Protein AF-A0A841DDU7-F1 (afdb_monomer_lite)

Radius of gyration: 14.84 Å; chains: 1; bounding box: 32×43×36 Å

Secondary structure (DSSP, 8-state):
----HHHHHHHHHHT--SEEEEESTTTTS-TTSPTT---THHHHHHHHHHHTT-SEEEEE----S--GGG-PPPSSSS-EEEEESS--TTS--HHHHT--TT--SEEEEES-IIIIIHHHHHHTPEEEE---SS--HHHHHHHHHHHHHHHHH-GGGSTT---

Structure (mmCIF, N/CA/C/O backbone):
data_AF-A0A841DDU7-F1
#
_entry.id   AF-A0A841DDU7-F1
#
loop_
_atom_site.group_PDB
_atom_site.id
_atom_site.type_symbol
_atom_site.label_atom_id
_atom_site.label_alt_id
_atom_site.label_comp_id
_atom_site.label_asym_id
_atom_site.label_entity_id
_atom_site.label_seq_id
_atom_site.pdbx_PDB_ins_code
_atom_site.Cartn_x
_atom_site.Cartn_y
_atom_site.Cartn_z
_atom_site.occupancy
_atom_site.B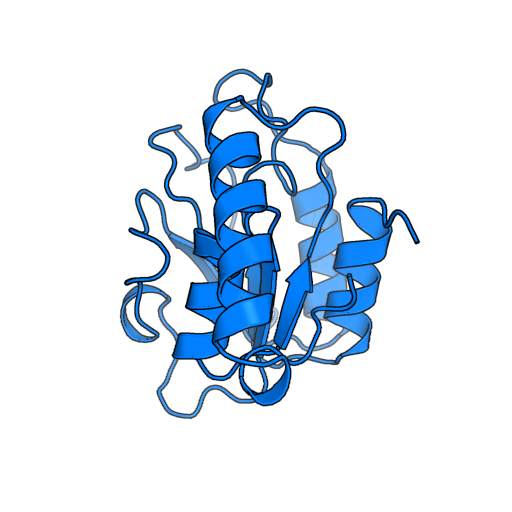_iso_or_equiv
_atom_site.auth_seq_id
_atom_site.auth_comp_id
_atom_site.auth_asym_id
_atom_site.auth_atom_id
_atom_site.pdbx_PDB_model_num
ATOM 1 N N . MET A 1 1 ? -13.250 -5.548 -14.218 1.00 35.44 1 MET A N 1
ATOM 2 C CA . MET A 1 1 ? -13.074 -4.134 -14.616 1.00 35.44 1 MET A CA 1
ATOM 3 C C . MET A 1 1 ? -11.606 -3.815 -14.395 1.00 35.44 1 MET A C 1
ATOM 5 O O . MET A 1 1 ? -11.134 -4.064 -13.294 1.00 35.44 1 MET A O 1
ATOM 9 N N . ARG A 1 2 ? -10.859 -3.447 -15.442 1.00 39.19 2 ARG A N 1
ATOM 10 C CA . ARG A 1 2 ? -9.424 -3.143 -15.323 1.00 39.19 2 ARG A CA 1
ATOM 11 C C . ARG A 1 2 ? -9.319 -1.822 -14.567 1.00 39.19 2 ARG A C 1
ATOM 13 O O . ARG A 1 2 ? -9.862 -0.842 -15.058 1.00 39.19 2 ARG A O 1
ATOM 20 N N . SER A 1 3 ? -8.734 -1.816 -13.374 1.00 53.88 3 SER A N 1
ATOM 21 C CA . SER A 1 3 ? -8.480 -0.569 -12.657 1.00 53.88 3 SER A CA 1
ATOM 22 C C . SER A 1 3 ? -7.045 -0.171 -12.958 1.00 53.88 3 SER A C 1
ATOM 24 O O . SER A 1 3 ? -6.116 -0.943 -12.714 1.00 53.88 3 SER A O 1
ATOM 26 N N . SER A 1 4 ? -6.872 1.023 -13.510 1.00 74.31 4 SER A N 1
ATOM 27 C CA . SER A 1 4 ? -5.568 1.671 -13.542 1.00 74.31 4 SER A CA 1
ATOM 28 C C . SER A 1 4 ? -5.040 1.824 -12.103 1.00 74.31 4 SER A C 1
ATOM 30 O O . SER A 1 4 ? -5.803 1.744 -11.132 1.00 74.31 4 SER A O 1
ATOM 32 N N . THR A 1 5 ? -3.735 2.043 -11.931 1.00 77.00 5 THR A N 1
ATOM 33 C CA . THR A 1 5 ? -3.137 2.357 -10.618 1.00 77.00 5 THR A CA 1
ATOM 34 C C . THR A 1 5 ? -3.895 3.479 -9.896 1.00 77.00 5 THR A C 1
ATOM 36 O O . THR A 1 5 ? -4.095 3.419 -8.684 1.00 77.00 5 THR A O 1
ATOM 39 N N . GLU A 1 6 ? -4.371 4.476 -10.640 1.00 81.69 6 GLU A N 1
ATOM 40 C CA . GLU A 1 6 ? -5.140 5.605 -10.116 1.00 81.69 6 GLU A CA 1
ATOM 41 C C . GLU A 1 6 ? -6.521 5.188 -9.591 1.00 81.69 6 GLU A C 1
ATOM 43 O O . GLU A 1 6 ? -6.928 5.609 -8.502 1.00 81.69 6 GLU A O 1
ATOM 48 N N . ASP A 1 7 ? -7.212 4.296 -10.303 1.00 85.56 7 ASP A N 1
ATOM 49 C CA . ASP A 1 7 ? -8.483 3.726 -9.849 1.00 85.56 7 ASP A CA 1
ATOM 50 C C . ASP A 1 7 ? -8.299 2.917 -8.564 1.00 85.56 7 ASP A C 1
ATOM 52 O O . ASP A 1 7 ? -9.133 2.979 -7.659 1.00 85.56 7 ASP A O 1
ATOM 56 N N . ALA A 1 8 ? -7.192 2.177 -8.452 1.00 88.38 8 ALA A N 1
ATOM 57 C CA . ALA A 1 8 ? -6.898 1.380 -7.269 1.00 88.38 8 ALA A CA 1
ATOM 58 C C . ALA A 1 8 ? -6.637 2.264 -6.047 1.00 88.38 8 ALA A C 1
ATOM 60 O O . ALA A 1 8 ? -7.211 2.023 -4.985 1.00 88.38 8 ALA A O 1
ATOM 61 N N . ILE A 1 9 ? -5.829 3.320 -6.192 1.00 89.25 9 ILE A N 1
ATOM 62 C CA . ILE A 1 9 ? -5.600 4.304 -5.124 1.00 89.25 9 ILE A CA 1
ATOM 63 C C . ILE A 1 9 ? -6.912 4.988 -4.735 1.00 89.25 9 ILE A C 1
ATOM 65 O O . ILE A 1 9 ? -7.233 5.072 -3.549 1.00 89.25 9 ILE A O 1
ATOM 69 N N . SER A 1 10 ? -7.699 5.433 -5.715 1.00 91.44 10 SER A N 1
ATOM 70 C CA . SER A 1 10 ? -8.992 6.077 -5.464 1.00 91.44 10 SER A CA 1
ATOM 71 C C . SER A 1 10 ? -9.958 5.137 -4.740 1.00 91.44 10 SER A C 1
ATOM 73 O O . SER A 1 10 ? -10.631 5.555 -3.801 1.00 91.44 10 SER A O 1
ATOM 75 N N . THR A 1 11 ? -9.959 3.853 -5.105 1.00 93.25 11 THR A N 1
ATOM 76 C CA . THR A 1 11 ? -10.723 2.804 -4.418 1.00 93.25 11 THR A CA 1
ATOM 77 C C . THR A 1 11 ? -10.244 2.623 -2.980 1.00 93.25 11 THR A C 1
ATOM 79 O O . THR A 1 11 ? -11.064 2.619 -2.067 1.00 93.25 11 THR A O 1
ATOM 82 N N . CYS A 1 12 ? -8.929 2.522 -2.752 1.00 94.25 12 CYS A N 1
ATOM 83 C CA . CYS A 1 12 ? -8.359 2.383 -1.410 1.00 94.25 12 CYS A CA 1
ATOM 84 C C . CYS A 1 12 ? -8.775 3.536 -0.498 1.00 94.25 12 CYS A C 1
ATOM 86 O O . CYS A 1 12 ? -9.210 3.314 0.627 1.00 94.25 12 CYS A O 1
ATOM 88 N N . LEU A 1 13 ? -8.653 4.762 -0.999 1.00 93.94 13 LEU A N 1
ATOM 89 C CA . LEU A 1 13 ? -8.997 5.980 -0.278 1.00 93.94 13 LEU A CA 1
ATOM 90 C C . LEU A 1 13 ? -10.513 6.100 -0.044 1.00 93.94 13 LEU A C 1
ATOM 92 O O . LEU A 1 13 ? -10.947 6.437 1.054 1.00 93.94 13 LEU A O 1
ATOM 96 N N . GLY A 1 14 ? -11.341 5.697 -1.013 1.00 94.81 14 GLY A N 1
ATOM 97 C CA . GLY A 1 14 ? -12.800 5.640 -0.866 1.00 94.81 14 GLY A CA 1
ATOM 98 C C . GLY A 1 14 ? -13.287 4.737 0.277 1.00 94.81 14 GLY A C 1
ATOM 99 O O . GLY A 1 14 ? -14.367 4.968 0.818 1.00 94.81 14 GLY A O 1
ATOM 100 N N . LEU A 1 15 ? -12.476 3.761 0.702 1.00 94.25 15 LEU A N 1
ATOM 101 C CA . LEU A 1 15 ? -12.749 2.909 1.867 1.00 94.25 15 LEU A CA 1
ATOM 102 C C . LEU A 1 15 ? -12.448 3.590 3.215 1.00 94.25 15 LEU A C 1
ATOM 104 O O . LEU A 1 15 ? -12.707 2.991 4.258 1.00 94.25 15 LEU A O 1
ATOM 108 N N . ARG A 1 16 ? -11.905 4.816 3.203 1.00 94.31 16 ARG A N 1
ATOM 109 C CA . ARG A 1 16 ? -11.533 5.620 4.381 1.00 94.31 16 ARG A CA 1
ATOM 110 C C . ARG A 1 16 ? -10.718 4.834 5.424 1.00 94.31 16 ARG A C 1
ATOM 112 O O . ARG A 1 16 ? -11.149 4.699 6.573 1.00 94.31 16 ARG A O 1
ATOM 119 N N . PRO A 1 17 ? -9.563 4.262 5.043 1.00 95.88 17 PRO A N 1
ATOM 120 C CA . PRO A 1 17 ? -8.754 3.485 5.968 1.00 95.88 17 PRO A CA 1
ATOM 121 C C . PRO A 1 17 ? -8.044 4.378 6.990 1.00 95.88 17 PRO A C 1
ATOM 123 O O . PRO A 1 17 ? -7.545 5.449 6.656 1.00 95.88 17 PRO A O 1
ATOM 126 N N . ALA A 1 18 ? -7.885 3.884 8.218 1.00 95.19 18 ALA A N 1
ATOM 127 C CA . ALA A 1 18 ? -6.928 4.464 9.159 1.00 95.19 18 ALA A CA 1
ATOM 128 C C . ALA A 1 18 ? -5.473 4.164 8.743 1.00 95.19 18 ALA A C 1
ATOM 130 O O . ALA A 1 18 ? -4.568 4.949 9.033 1.00 95.19 18 ALA A O 1
ATOM 131 N N . VAL A 1 19 ? -5.249 3.033 8.059 1.00 96.31 19 VAL A N 1
ATOM 132 C CA . VAL A 1 19 ? -3.935 2.584 7.574 1.00 96.31 19 VAL A CA 1
ATOM 133 C C . VAL A 1 19 ? -3.984 2.217 6.093 1.00 96.31 19 VAL A C 1
ATOM 135 O O . VAL A 1 19 ? -4.716 1.312 5.697 1.00 96.31 19 VAL A O 1
ATOM 138 N N . LEU A 1 20 ? -3.137 2.845 5.285 1.00 96.00 20 LEU A N 1
ATOM 139 C CA . LEU A 1 20 ? -2.949 2.511 3.878 1.00 96.00 20 LEU A CA 1
ATOM 140 C C . LEU A 1 20 ? -1.588 1.843 3.670 1.00 96.00 20 LEU A C 1
ATOM 142 O O . LEU A 1 20 ? -0.547 2.447 3.913 1.00 96.00 20 LEU A O 1
ATOM 146 N N . ILE A 1 21 ? -1.586 0.598 3.203 1.00 95.75 21 ILE A N 1
ATOM 147 C CA . ILE A 1 21 ? -0.383 -0.140 2.820 1.00 95.75 21 ILE A CA 1
ATOM 148 C C . ILE A 1 21 ? -0.333 -0.228 1.298 1.00 95.75 21 ILE A C 1
ATOM 150 O O . ILE A 1 21 ? -1.301 -0.659 0.678 1.00 95.75 21 ILE A O 1
ATOM 154 N N . LEU A 1 22 ? 0.794 0.143 0.704 1.00 94.25 22 LEU A N 1
ATOM 155 C CA . LEU A 1 22 ? 0.999 0.139 -0.742 1.00 94.25 22 LEU A CA 1
ATOM 156 C C . LEU A 1 22 ? 2.179 -0.764 -1.090 1.00 94.25 22 LEU A C 1
ATOM 158 O O . LEU A 1 22 ? 3.251 -0.625 -0.496 1.00 94.25 22 LEU A O 1
ATOM 162 N N . ASP A 1 23 ? 2.016 -1.657 -2.064 1.00 92.62 23 ASP A N 1
ATOM 163 C CA . ASP A 1 23 ? 3.180 -2.217 -2.746 1.00 92.62 23 ASP A CA 1
ATOM 164 C C . ASP A 1 23 ? 3.948 -1.099 -3.465 1.00 92.62 23 ASP A C 1
ATOM 166 O O . ASP A 1 23 ? 3.358 -0.102 -3.882 1.00 92.62 23 ASP A O 1
ATOM 170 N N . ALA A 1 24 ? 5.266 -1.231 -3.591 1.00 88.69 24 ALA A N 1
ATOM 171 C CA . ALA A 1 24 ? 6.052 -0.245 -4.330 1.00 88.69 24 ALA A CA 1
ATOM 172 C C . ALA A 1 24 ? 5.951 -0.490 -5.839 1.00 88.69 24 ALA A C 1
ATOM 174 O O . ALA A 1 24 ? 5.709 0.442 -6.600 1.00 88.69 24 ALA A O 1
ATOM 175 N N . GLU A 1 25 ? 6.089 -1.738 -6.275 1.00 86.94 25 GLU A N 1
ATOM 176 C CA . GLU A 1 25 ? 6.016 -2.131 -7.680 1.00 86.94 25 GLU A CA 1
ATOM 177 C C . GLU A 1 25 ? 4.678 -2.846 -7.960 1.00 86.94 25 GLU A C 1
ATOM 179 O O . GLU A 1 25 ? 4.271 -3.665 -7.144 1.00 86.94 25 GLU A O 1
ATOM 184 N N . PRO A 1 26 ? 3.947 -2.564 -9.060 1.00 79.69 26 PRO A N 1
ATOM 185 C CA . PRO A 1 26 ? 4.129 -1.497 -10.050 1.00 79.69 26 PRO A CA 1
ATOM 186 C C . PRO A 1 26 ? 3.523 -0.141 -9.624 1.00 79.69 26 PRO A C 1
ATOM 188 O O . PRO A 1 26 ? 3.472 0.799 -10.412 1.00 79.69 26 PRO A O 1
ATOM 191 N N . LEU A 1 27 ? 2.952 -0.048 -8.420 1.00 83.88 27 LEU A N 1
ATOM 192 C CA . LEU A 1 27 ? 2.101 1.077 -8.011 1.00 83.88 27 LEU A CA 1
ATOM 193 C C . LEU A 1 27 ? 2.836 2.429 -8.017 1.00 83.88 27 LEU A C 1
ATOM 195 O O . LEU A 1 27 ? 2.369 3.412 -8.594 1.00 83.88 27 LEU A O 1
ATOM 199 N N . LEU A 1 28 ? 3.989 2.480 -7.360 1.00 83.06 28 LEU A N 1
ATOM 200 C CA . LEU A 1 28 ? 4.805 3.680 -7.167 1.00 83.06 28 LEU A CA 1
ATOM 201 C C . LEU A 1 28 ? 6.043 3.688 -8.073 1.00 83.06 28 LEU A C 1
ATOM 203 O O . LEU A 1 28 ? 6.661 4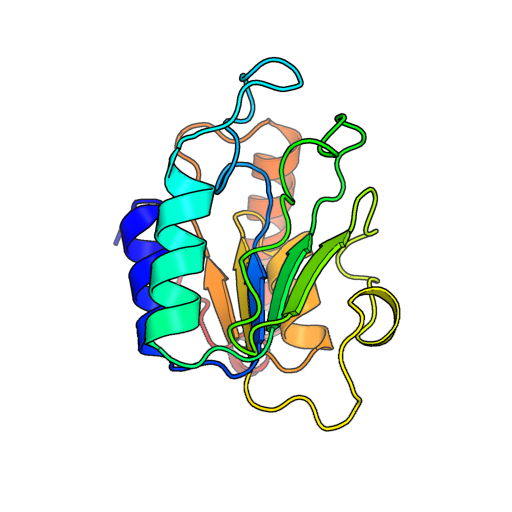.732 -8.277 1.00 83.06 28 LEU A O 1
ATOM 207 N N . ILE A 1 29 ? 6.411 2.529 -8.615 1.00 82.62 29 ILE A N 1
ATOM 208 C CA . ILE A 1 29 ? 7.577 2.351 -9.475 1.00 82.62 29 ILE A CA 1
ATOM 209 C C . ILE A 1 29 ? 7.248 1.298 -10.521 1.00 82.62 29 ILE A C 1
ATOM 211 O O . ILE A 1 29 ? 6.834 0.195 -10.168 1.00 82.62 29 ILE A O 1
ATOM 215 N N . ASP A 1 30 ? 7.505 1.596 -11.790 1.00 79.19 30 ASP A N 1
ATOM 216 C CA . ASP A 1 30 ? 7.389 0.587 -12.836 1.00 79.19 30 ASP A CA 1
ATOM 217 C C . ASP A 1 30 ? 8.456 -0.506 -12.665 1.00 79.19 30 ASP A C 1
ATOM 219 O O . ASP A 1 30 ? 9.605 -0.253 -12.280 1.00 79.19 30 ASP A O 1
ATOM 223 N N . TRP A 1 31 ? 8.090 -1.744 -13.003 1.00 77.62 31 TRP A N 1
ATOM 224 C CA . TRP A 1 31 ? 8.979 -2.905 -12.896 1.00 77.62 31 TRP A CA 1
ATOM 225 C C . TRP A 1 31 ? 10.283 -2.746 -13.692 1.00 77.62 31 TRP A C 1
ATOM 227 O O . TRP A 1 31 ? 11.320 -3.252 -13.267 1.00 77.62 31 TRP A O 1
ATOM 237 N N . SER A 1 32 ? 10.233 -2.048 -14.829 1.00 78.06 32 SER A N 1
ATOM 238 C CA . SER A 1 32 ? 11.369 -1.808 -15.727 1.00 78.06 32 SER A CA 1
ATOM 239 C C . SER A 1 32 ? 12.135 -0.519 -15.432 1.00 78.06 32 SER A C 1
ATOM 241 O O . SER A 1 32 ? 13.167 -0.275 -16.058 1.00 78.06 32 SER A O 1
ATOM 243 N N . ALA A 1 33 ? 11.639 0.327 -14.526 1.00 77.56 33 ALA A N 1
ATOM 244 C CA . ALA A 1 33 ? 12.310 1.576 -14.201 1.00 77.56 33 ALA A CA 1
ATOM 245 C C . ALA A 1 33 ? 13.680 1.281 -13.560 1.00 77.56 33 ALA A C 1
ATOM 247 O O . ALA A 1 33 ? 13.779 0.331 -12.780 1.00 77.56 33 ALA A O 1
ATOM 248 N N . PRO A 1 34 ? 14.734 2.069 -13.832 1.00 74.44 34 PRO A N 1
ATOM 249 C CA . PRO A 1 34 ? 16.012 1.932 -13.136 1.00 74.44 34 PRO A CA 1
ATOM 250 C C . PRO A 1 34 ? 15.889 2.327 -11.657 1.00 74.44 34 PRO A C 1
ATOM 252 O O . PRO A 1 34 ? 14.922 2.965 -11.239 1.00 74.44 34 PRO A O 1
ATOM 255 N N . ASP A 1 35 ? 16.854 1.933 -10.828 1.00 70.25 35 ASP A N 1
ATOM 256 C CA . ASP A 1 35 ? 16.892 2.353 -9.422 1.00 70.25 35 ASP A CA 1
ATOM 257 C C . ASP A 1 35 ? 16.893 3.883 -9.306 1.00 70.25 35 ASP A C 1
ATOM 259 O O . ASP A 1 35 ? 17.587 4.578 -10.046 1.00 70.25 35 ASP A O 1
ATOM 263 N N . GLY A 1 36 ? 16.060 4.411 -8.408 1.00 63.34 36 GLY A N 1
ATOM 264 C CA . GLY A 1 36 ? 15.869 5.852 -8.247 1.00 63.34 36 GLY A CA 1
ATOM 265 C C . GLY A 1 36 ? 14.976 6.531 -9.297 1.00 63.34 36 GLY A C 1
ATOM 266 O O . GLY A 1 36 ? 14.729 7.728 -9.164 1.00 63.34 36 GLY A O 1
ATOM 267 N N . ALA A 1 37 ? 14.458 5.818 -10.306 1.00 66.44 37 ALA A N 1
ATOM 268 C CA . ALA A 1 37 ? 13.432 6.360 -11.197 1.00 66.44 37 ALA A CA 1
ATOM 269 C C . ALA A 1 37 ? 12.048 6.215 -10.554 1.00 66.44 37 ALA A C 1
ATOM 271 O O . ALA A 1 37 ? 11.448 5.141 -10.539 1.00 66.44 37 ALA A O 1
ATOM 272 N N . TRP A 1 38 ? 11.569 7.324 -10.001 1.00 69.50 38 TRP A N 1
ATOM 273 C CA . TRP A 1 38 ? 10.293 7.425 -9.302 1.00 69.50 38 TRP A CA 1
ATOM 274 C C . TRP A 1 38 ? 9.225 8.022 -10.200 1.00 69.50 38 TRP A C 1
ATOM 276 O O . TRP A 1 38 ? 9.502 8.952 -10.959 1.00 69.50 38 TRP A O 1
ATOM 286 N N . ASN A 1 39 ? 7.985 7.556 -10.056 1.00 66.19 39 ASN A N 1
ATOM 287 C CA . ASN A 1 39 ? 6.862 8.302 -10.601 1.00 66.19 39 ASN A CA 1
ATOM 288 C C . ASN A 1 39 ? 6.482 9.450 -9.641 1.00 66.19 39 ASN A C 1
ATOM 290 O O . ASN A 1 39 ? 6.607 9.352 -8.419 1.00 66.19 39 ASN A O 1
ATOM 294 N N . SER A 1 40 ? 6.004 10.567 -10.187 1.00 67.81 40 SER A N 1
ATOM 295 C CA . SER A 1 40 ? 5.511 11.715 -9.409 1.00 67.81 40 SER A CA 1
ATOM 296 C C . SER A 1 40 ? 4.278 11.384 -8.552 1.00 67.81 40 SER A C 1
ATOM 298 O O . SER A 1 40 ? 3.895 12.180 -7.693 1.00 67.81 40 SER A O 1
ATOM 300 N N . ARG A 1 41 ? 3.680 10.198 -8.739 1.00 76.19 41 ARG A N 1
ATOM 301 C CA . ARG A 1 41 ? 2.411 9.794 -8.120 1.00 76.19 41 ARG A CA 1
ATOM 302 C C . ARG A 1 41 ? 2.511 9.626 -6.614 1.00 76.19 41 ARG A C 1
ATOM 304 O O . ARG A 1 41 ? 1.517 9.831 -5.932 1.00 76.19 41 ARG A O 1
ATOM 311 N N . TRP A 1 42 ? 3.683 9.293 -6.072 1.00 81.88 42 TRP A N 1
ATOM 312 C CA . TRP A 1 42 ? 3.853 9.161 -4.623 1.00 81.88 42 TRP A CA 1
ATOM 313 C C . TRP A 1 42 ? 3.380 10.404 -3.853 1.00 81.88 42 TRP A C 1
ATOM 315 O O . TRP A 1 42 ? 2.616 10.279 -2.897 1.00 81.88 42 TRP A O 1
ATOM 325 N N . HIS A 1 43 ? 3.779 11.598 -4.301 1.00 82.44 43 HIS A N 1
ATOM 326 C CA . HIS A 1 43 ? 3.395 12.850 -3.645 1.00 82.44 43 HIS A CA 1
ATOM 327 C C . HIS A 1 43 ? 1.886 13.100 -3.734 1.00 82.44 43 HIS A C 1
ATOM 329 O O . HIS A 1 43 ? 1.283 13.554 -2.765 1.00 82.44 43 HIS A O 1
ATOM 335 N N . GLU A 1 44 ? 1.266 12.757 -4.863 1.00 85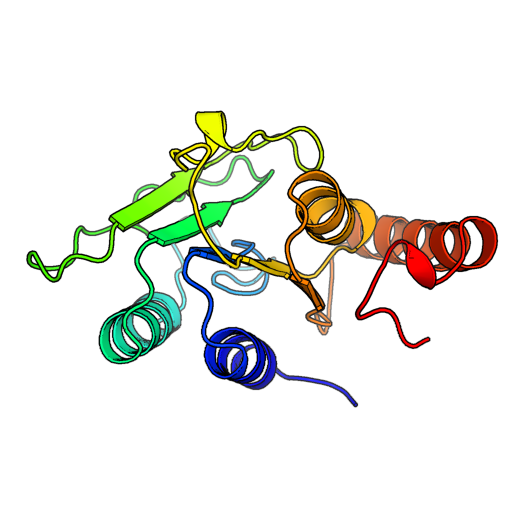.12 44 GLU A N 1
ATOM 336 C CA . GLU A 1 44 ? -0.178 12.889 -5.057 1.00 85.12 44 GLU A CA 1
ATOM 337 C C . GLU A 1 44 ? -0.961 11.923 -4.157 1.00 85.12 44 GLU A C 1
ATOM 339 O O . GLU A 1 44 ? -1.862 12.340 -3.429 1.00 85.12 44 GLU A O 1
ATOM 344 N N . VAL A 1 45 ? -0.584 10.640 -4.154 1.00 87.25 45 VAL A N 1
ATOM 345 C CA . VAL A 1 45 ? -1.185 9.608 -3.296 1.00 87.25 45 VAL A CA 1
ATOM 346 C C . VAL A 1 45 ? -1.099 10.030 -1.837 1.00 87.25 45 VAL A C 1
ATOM 348 O O . VAL A 1 45 ? -2.084 9.949 -1.102 1.00 87.25 45 VAL A O 1
ATOM 351 N N . LEU A 1 46 ? 0.078 10.498 -1.425 1.00 88.00 46 LEU A N 1
ATOM 352 C CA . LEU A 1 46 ? 0.322 10.897 -0.056 1.00 88.00 46 LEU A CA 1
ATOM 353 C C . LEU A 1 46 ? -0.476 12.152 0.322 1.00 88.00 46 LEU A C 1
ATOM 355 O O . LEU A 1 46 ? -1.102 12.152 1.378 1.00 88.00 46 LEU A O 1
ATOM 359 N N . SER A 1 47 ? -0.532 13.173 -0.542 1.00 88.62 47 SER A N 1
ATOM 360 C CA . SER A 1 47 ? -1.376 14.358 -0.319 1.00 88.62 47 SER A CA 1
ATOM 361 C C . SER A 1 47 ? -2.837 13.961 -0.123 1.00 88.62 47 SER A C 1
ATOM 363 O O . SER A 1 47 ? -3.454 14.339 0.866 1.00 88.62 47 SER A O 1
ATOM 365 N N . ARG A 1 48 ? -3.374 13.115 -1.010 1.00 91.19 48 ARG A N 1
ATOM 366 C CA . ARG A 1 48 ? -4.765 12.652 -0.932 1.00 91.19 48 ARG A CA 1
ATOM 367 C C . ARG A 1 48 ? -5.035 11.824 0.325 1.00 91.19 48 ARG A C 1
ATOM 369 O O . ARG A 1 48 ? -6.109 11.938 0.906 1.00 91.19 48 ARG A O 1
ATOM 376 N N . ALA A 1 49 ? -4.083 10.992 0.748 1.00 91.50 49 ALA A N 1
ATOM 377 C CA . ALA A 1 49 ? -4.197 10.223 1.984 1.00 91.50 49 ALA A CA 1
ATOM 378 C C . ALA A 1 49 ? -4.245 11.141 3.217 1.00 91.50 49 ALA A C 1
ATOM 380 O O . ALA A 1 49 ? -5.087 10.943 4.092 1.00 91.50 49 ALA A O 1
ATOM 381 N N . VAL A 1 50 ? -3.395 12.172 3.256 1.00 91.06 50 VAL A N 1
ATOM 382 C CA . VAL A 1 50 ? -3.402 13.191 4.316 1.00 91.06 50 VAL A CA 1
ATOM 383 C C . VAL A 1 50 ? -4.728 13.946 4.341 1.00 91.06 50 VAL A C 1
ATOM 385 O O . VAL A 1 50 ? -5.345 14.052 5.398 1.00 91.06 50 VAL A O 1
ATOM 388 N N . ASP A 1 51 ? -5.206 14.414 3.187 1.00 90.75 51 ASP A N 1
ATOM 389 C CA . ASP A 1 51 ? -6.454 15.182 3.084 1.00 90.75 51 ASP A CA 1
ATOM 390 C C . ASP A 1 51 ? -7.682 14.366 3.528 1.00 90.75 51 ASP A C 1
ATOM 392 O O . ASP A 1 51 ? -8.674 14.920 4.000 1.00 90.75 51 ASP A O 1
ATOM 396 N N . GLN A 1 52 ? -7.611 13.036 3.427 1.00 91.44 52 GLN A N 1
ATOM 397 C CA . GLN A 1 52 ? -8.650 12.119 3.903 1.00 91.44 52 GLN A CA 1
ATOM 398 C C . GLN A 1 52 ? -8.449 11.638 5.346 1.00 91.44 52 GLN A C 1
ATOM 400 O O . GLN A 1 52 ? -9.242 10.831 5.835 1.00 91.44 52 GLN A O 1
ATOM 405 N N . GLY A 1 53 ? -7.420 12.124 6.042 1.00 90.44 53 GLY A N 1
ATOM 406 C CA . GLY A 1 53 ? -7.165 11.790 7.442 1.00 90.44 53 GLY A CA 1
ATOM 407 C C . GLY A 1 53 ? -6.626 10.374 7.658 1.00 90.44 53 GLY A C 1
ATOM 408 O O . GLY A 1 53 ? -6.835 9.795 8.725 1.00 90.44 53 GLY A O 1
ATOM 409 N N . VAL A 1 54 ? -5.938 9.795 6.669 1.00 93.19 54 VAL A N 1
ATOM 410 C CA . VAL A 1 54 ? -5.237 8.516 6.840 1.00 93.19 54 VAL A CA 1
ATOM 411 C C . VAL A 1 54 ? -4.110 8.705 7.861 1.00 93.19 54 VAL A C 1
ATOM 413 O O . VAL A 1 54 ? -3.200 9.507 7.658 1.00 93.19 54 VAL A O 1
ATOM 416 N N . GLY A 1 55 ? -4.140 7.952 8.962 1.00 91.69 55 GLY A N 1
ATOM 417 C CA . GLY A 1 55 ? -3.168 8.093 10.054 1.00 91.69 55 GLY A CA 1
ATOM 418 C C . GLY A 1 55 ? -1.799 7.471 9.755 1.00 91.69 55 GLY A C 1
ATOM 419 O O . GLY A 1 55 ? -0.776 7.907 10.292 1.00 91.69 55 GLY A O 1
ATOM 420 N N . ALA A 1 56 ? -1.751 6.458 8.888 1.00 93.00 56 ALA A N 1
ATOM 421 C CA . ALA A 1 56 ? -0.503 5.820 8.482 1.00 93.00 56 ALA A CA 1
ATOM 422 C C . ALA A 1 56 ? -0.516 5.399 7.011 1.00 93.00 56 ALA A C 1
ATOM 424 O O . ALA A 1 56 ? -1.418 4.685 6.575 1.00 93.00 56 ALA A O 1
ATOM 425 N N . VAL A 1 57 ? 0.531 5.773 6.277 1.00 93.31 57 VAL A N 1
ATOM 426 C CA . VAL A 1 57 ? 0.829 5.280 4.929 1.00 93.31 57 VAL A CA 1
ATOM 427 C C . VAL A 1 57 ? 2.127 4.477 4.978 1.00 93.31 57 VAL A C 1
ATOM 429 O O . VAL A 1 57 ? 3.179 4.992 5.361 1.00 93.31 57 VAL A O 1
ATOM 432 N N . VAL A 1 58 ? 2.072 3.202 4.595 1.00 93.69 58 VAL A N 1
ATOM 433 C CA . VAL A 1 58 ? 3.230 2.302 4.612 1.00 93.69 58 VAL A CA 1
ATOM 434 C C . VAL A 1 58 ? 3.479 1.733 3.223 1.00 93.69 58 VAL A C 1
ATOM 436 O O . VAL A 1 58 ? 2.664 0.987 2.693 1.00 93.69 58 VAL A O 1
ATOM 439 N N . VAL A 1 59 ? 4.640 2.025 2.651 1.00 92.94 59 VAL A N 1
ATOM 440 C CA . VAL A 1 59 ? 5.109 1.401 1.414 1.00 92.94 59 VAL A CA 1
ATOM 441 C C . VAL A 1 59 ? 5.870 0.127 1.758 1.00 92.94 59 VAL A C 1
ATOM 443 O O . VAL A 1 59 ? 6.793 0.148 2.574 1.00 92.94 59 VAL A O 1
ATOM 446 N N . VAL A 1 60 ? 5.489 -0.999 1.160 1.00 93.00 60 VAL A N 1
ATOM 447 C CA . VAL A 1 60 ? 5.993 -2.329 1.520 1.00 93.00 60 VAL A CA 1
ATOM 448 C C . VAL A 1 60 ? 6.409 -3.091 0.274 1.00 93.00 60 VAL A C 1
ATOM 450 O O . VAL A 1 60 ? 5.568 -3.534 -0.498 1.00 93.00 60 VAL A O 1
ATOM 453 N N . THR A 1 61 ? 7.706 -3.356 0.138 1.00 91.62 61 THR A N 1
ATOM 454 C CA . THR A 1 61 ? 8.247 -4.110 -0.999 1.00 91.62 61 THR A CA 1
ATOM 455 C C . THR A 1 61 ? 9.086 -5.306 -0.551 1.00 91.62 61 THR A C 1
ATOM 457 O O . THR A 1 61 ? 9.814 -5.263 0.447 1.00 91.62 61 THR A O 1
ATOM 460 N N . ASN A 1 62 ? 9.016 -6.399 -1.316 1.00 90.56 62 ASN A N 1
ATOM 461 C CA . ASN A 1 62 ? 9.955 -7.521 -1.199 1.00 90.56 62 ASN A CA 1
ATOM 462 C C . ASN A 1 62 ? 11.268 -7.276 -1.964 1.00 90.56 62 ASN A C 1
ATOM 464 O O . ASN A 1 62 ? 12.226 -8.035 -1.797 1.00 90.56 62 ASN A O 1
ATOM 468 N N . SER A 1 63 ? 11.323 -6.210 -2.761 1.00 84.81 63 SER A N 1
ATOM 469 C CA . SER A 1 63 ? 12.452 -5.823 -3.593 1.00 84.81 63 SER A CA 1
ATOM 470 C C . SER A 1 63 ? 13.698 -5.458 -2.780 1.00 84.81 63 SER A C 1
ATOM 472 O O . SER A 1 63 ? 13.640 -5.032 -1.618 1.00 84.81 63 SER A O 1
ATOM 474 N N . ARG A 1 64 ? 14.865 -5.639 -3.412 1.00 83.62 64 ARG A N 1
ATOM 475 C CA . ARG A 1 64 ? 16.165 -5.181 -2.892 1.00 83.62 64 ARG A CA 1
ATOM 476 C C . ARG A 1 64 ? 16.556 -3.802 -3.421 1.00 83.62 64 ARG A C 1
ATOM 478 O O . ARG A 1 64 ? 17.532 -3.263 -2.900 1.00 83.62 64 ARG A O 1
ATOM 485 N N . ARG A 1 65 ? 15.803 -3.249 -4.379 1.00 80.81 65 ARG A N 1
ATOM 486 C CA . ARG A 1 65 ? 16.057 -1.947 -5.011 1.00 80.81 65 ARG A CA 1
ATOM 487 C C . ARG A 1 65 ? 16.235 -0.847 -3.977 1.00 80.81 65 ARG A C 1
ATOM 489 O O . ARG A 1 65 ? 15.648 -0.923 -2.886 1.00 80.81 65 ARG A O 1
ATOM 496 N N . ASP A 1 66 ? 17.099 0.118 -4.273 1.00 79.62 66 ASP A N 1
ATOM 497 C CA . ASP A 1 66 ? 17.281 1.264 -3.390 1.00 79.62 66 ASP A CA 1
ATOM 498 C C . ASP A 1 66 ? 16.115 2.236 -3.526 1.00 79.62 66 ASP A C 1
ATOM 500 O O . ASP A 1 66 ? 15.948 2.915 -4.535 1.00 79.62 66 ASP A O 1
ATOM 504 N N . LEU A 1 67 ? 15.291 2.242 -2.481 1.00 76.62 67 LEU A N 1
ATOM 505 C CA . LEU A 1 67 ? 14.063 3.012 -2.406 1.00 76.62 67 LEU A CA 1
ATOM 506 C C . LEU A 1 67 ? 14.163 4.182 -1.409 1.00 76.62 67 LEU A C 1
ATOM 508 O O . LEU A 1 67 ? 13.157 4.790 -1.058 1.00 76.62 67 LEU A O 1
ATOM 512 N N . SER A 1 68 ? 15.364 4.472 -0.900 1.00 70.75 68 SER A N 1
ATOM 513 C CA . SER A 1 68 ? 15.586 5.442 0.182 1.00 70.75 68 SER A CA 1
ATOM 514 C C . SER A 1 68 ? 15.133 6.869 -0.157 1.00 70.75 68 SER A C 1
ATOM 516 O O . SER A 1 68 ? 14.658 7.571 0.731 1.00 70.75 68 SER A O 1
ATOM 518 N N . GLY A 1 69 ? 15.180 7.263 -1.433 1.00 69.44 69 GLY A N 1
ATOM 519 C CA . GLY A 1 69 ? 14.682 8.560 -1.907 1.00 69.44 69 GLY A CA 1
ATOM 520 C C . GLY A 1 69 ? 13.154 8.723 -1.915 1.00 69.44 69 GLY A C 1
ATOM 521 O O . GLY A 1 69 ? 12.683 9.835 -2.138 1.00 69.44 69 GLY A O 1
ATOM 522 N N . LEU A 1 70 ? 12.377 7.654 -1.675 1.00 69.50 70 LEU A N 1
ATOM 523 C CA . LEU A 1 70 ? 10.907 7.693 -1.721 1.00 69.50 70 LEU A CA 1
ATOM 524 C C . LEU A 1 70 ? 10.306 8.513 -0.583 1.00 69.50 70 LEU A C 1
ATOM 526 O O . LEU A 1 70 ? 9.358 9.265 -0.781 1.00 69.50 70 LEU A O 1
ATOM 530 N N . ILE A 1 71 ? 10.820 8.328 0.632 1.00 66.19 71 ILE A N 1
ATOM 531 C CA . ILE A 1 71 ? 10.218 8.928 1.819 1.00 66.19 71 ILE A CA 1
ATOM 532 C C . ILE A 1 71 ? 11.002 10.164 2.179 1.00 66.19 71 ILE A C 1
ATOM 534 O O . ILE A 1 71 ? 11.931 10.129 2.984 1.00 66.19 71 ILE A O 1
ATOM 538 N N . GLN A 1 72 ? 10.571 11.270 1.594 1.00 65.00 72 GLN A N 1
ATOM 539 C CA . GLN A 1 72 ? 10.776 12.551 2.234 1.00 65.00 72 GLN A CA 1
ATOM 540 C C . GLN A 1 72 ? 9.664 12.731 3.273 1.00 65.00 72 GLN A C 1
ATOM 542 O O . GLN A 1 72 ? 8.494 12.487 2.956 1.00 65.00 72 GLN A O 1
ATOM 547 N N . PRO A 1 73 ? 10.001 13.080 4.525 1.00 58.31 73 PRO A N 1
ATOM 548 C CA . PRO A 1 73 ? 8.989 13.394 5.516 1.00 58.31 73 PRO A CA 1
ATOM 549 C C . PRO A 1 73 ? 8.145 14.558 4.999 1.00 58.31 73 PRO A C 1
ATOM 551 O O . PRO A 1 73 ? 8.677 15.589 4.585 1.00 58.31 73 PRO A O 1
ATOM 554 N N . LEU A 1 74 ? 6.824 14.385 5.009 1.00 61.56 74 LEU A N 1
ATOM 555 C CA . LEU A 1 74 ? 5.937 15.523 4.839 1.00 61.56 74 LEU A CA 1
ATOM 556 C C . LEU A 1 74 ? 6.105 16.473 6.029 1.00 61.56 74 LEU A C 1
ATOM 558 O O . LEU A 1 74 ? 6.376 16.012 7.142 1.00 61.56 74 LEU A O 1
ATOM 562 N N . PRO A 1 75 ? 5.880 17.781 5.828 1.00 55.41 75 PRO A N 1
ATOM 563 C CA . PRO A 1 75 ? 5.680 18.696 6.937 1.00 55.41 75 PRO A CA 1
ATOM 564 C C . PRO A 1 75 ? 4.559 18.155 7.829 1.00 55.41 75 PRO A C 1
ATOM 566 O O . PRO A 1 75 ? 3.539 17.687 7.325 1.00 55.41 75 PRO A O 1
ATOM 569 N N . ASP A 1 76 ? 4.789 18.198 9.135 1.00 58.47 76 ASP A N 1
ATOM 570 C CA . ASP A 1 76 ? 4.012 17.566 10.202 1.00 58.47 76 ASP A CA 1
ATOM 571 C C . ASP A 1 76 ? 2.485 17.770 10.044 1.00 58.47 76 ASP A C 1
ATOM 573 O O . ASP A 1 76 ? 1.933 18.817 10.382 1.00 58.47 76 ASP A O 1
ATOM 577 N N . ARG A 1 77 ? 1.791 16.778 9.466 1.00 70.25 77 ARG A N 1
ATOM 578 C CA . ARG A 1 77 ? 0.328 16.786 9.239 1.00 70.25 77 ARG A CA 1
ATOM 579 C C . ARG A 1 77 ? -0.390 15.608 9.908 1.00 70.25 77 ARG A C 1
ATOM 581 O O . ARG A 1 77 ? -1.513 15.279 9.548 1.00 70.25 77 ARG A O 1
ATOM 588 N N . GLY A 1 78 ? 0.255 14.947 10.869 1.00 80.81 78 GLY A N 1
ATOM 589 C CA . GLY A 1 78 ? -0.346 13.852 11.644 1.00 80.81 78 GLY A CA 1
ATOM 590 C C . GLY A 1 78 ? -0.425 12.493 10.934 1.00 80.81 78 GLY A C 1
ATOM 591 O O . GLY A 1 78 ? -0.707 11.492 11.590 1.00 80.81 78 GLY A O 1
ATOM 592 N N . THR A 1 79 ? -0.125 12.412 9.633 1.00 88.44 79 THR A N 1
ATOM 593 C CA . THR A 1 79 ? 0.031 11.138 8.913 1.00 88.44 79 THR A CA 1
ATOM 594 C C . THR A 1 79 ? 1.458 10.617 9.048 1.00 88.44 79 THR A C 1
ATOM 596 O O . THR A 1 79 ? 2.415 11.249 8.601 1.00 88.44 79 THR A O 1
ATOM 599 N N . SER A 1 80 ? 1.608 9.423 9.618 1.00 89.56 80 SER A N 1
ATOM 600 C CA . SER A 1 80 ? 2.895 8.724 9.649 1.00 89.56 80 SER A CA 1
ATOM 601 C C . SER A 1 80 ? 3.192 8.061 8.303 1.00 89.56 80 SER A C 1
ATOM 603 O O . SER A 1 80 ? 2.310 7.472 7.679 1.00 89.56 80 SER A O 1
ATOM 605 N N . VAL A 1 81 ? 4.442 8.142 7.845 1.00 89.31 81 VAL A N 1
ATOM 606 C CA . VAL A 1 81 ? 4.854 7.628 6.531 1.00 89.31 81 VAL A CA 1
ATOM 607 C C . VAL A 1 81 ? 6.062 6.715 6.694 1.00 89.31 81 VAL A C 1
ATOM 609 O O . VAL A 1 81 ? 7.057 7.105 7.306 1.00 89.31 81 VAL A O 1
ATOM 612 N N . ARG A 1 82 ? 5.990 5.483 6.174 1.00 90.50 82 ARG A N 1
ATOM 613 C CA . ARG A 1 82 ? 7.057 4.485 6.359 1.00 90.50 82 ARG A CA 1
ATOM 614 C C . ARG A 1 82 ? 7.314 3.633 5.123 1.00 90.50 82 ARG A C 1
ATOM 616 O O . ARG A 1 82 ? 6.393 3.269 4.409 1.00 90.50 82 ARG A O 1
ATOM 623 N N . LEU A 1 83 ? 8.578 3.261 4.918 1.00 90.25 83 LEU A N 1
ATOM 624 C CA . LEU A 1 83 ? 9.032 2.354 3.866 1.00 90.25 83 LEU A CA 1
ATOM 625 C C . LEU A 1 83 ? 9.612 1.112 4.527 1.00 90.25 83 LEU A C 1
ATOM 627 O O . LEU A 1 83 ? 10.515 1.197 5.361 1.00 90.25 83 LEU A O 1
ATOM 631 N N . VAL A 1 84 ? 9.115 -0.049 4.121 1.00 91.44 84 VAL A N 1
ATOM 632 C CA . VAL A 1 84 ? 9.599 -1.354 4.555 1.00 91.44 84 VAL A CA 1
ATOM 633 C C . VAL A 1 84 ? 10.114 -2.106 3.333 1.00 91.44 84 VAL A C 1
ATOM 635 O O . VAL A 1 84 ? 9.348 -2.643 2.533 1.00 91.44 84 VAL A O 1
ATOM 638 N N . ARG A 1 85 ? 11.441 -2.139 3.190 1.00 90.12 85 ARG A N 1
ATOM 639 C CA . ARG A 1 85 ? 12.147 -2.909 2.153 1.00 90.12 85 ARG A CA 1
ATOM 640 C C . ARG A 1 85 ? 12.376 -4.343 2.613 1.00 90.12 85 ARG A C 1
ATOM 642 O O . ARG A 1 85 ? 12.478 -4.599 3.813 1.00 90.12 85 ARG A O 1
ATOM 649 N N . ARG A 1 86 ? 12.525 -5.271 1.658 1.00 89.69 86 ARG A N 1
ATOM 650 C CA . ARG A 1 86 ? 12.717 -6.711 1.925 1.00 89.69 86 ARG A CA 1
ATOM 651 C C . ARG A 1 86 ? 11.709 -7.229 2.956 1.00 89.69 86 ARG A C 1
ATOM 653 O O . ARG A 1 86 ? 12.074 -7.959 3.875 1.00 89.69 86 ARG A O 1
ATOM 660 N N . ALA A 1 87 ? 10.453 -6.817 2.814 1.00 89.06 87 ALA A N 1
ATOM 661 C CA . ALA A 1 87 ? 9.442 -6.965 3.851 1.00 89.06 87 ALA A CA 1
ATOM 662 C C . ALA A 1 87 ? 9.125 -8.427 4.202 1.00 89.06 87 ALA A C 1
ATOM 664 O O . ALA A 1 87 ? 8.661 -8.699 5.309 1.00 89.06 87 ALA A O 1
ATOM 665 N N . ARG A 1 88 ? 9.413 -9.367 3.292 1.00 91.56 88 ARG A N 1
ATOM 666 C CA . ARG A 1 88 ? 9.061 -10.791 3.391 1.00 91.56 88 ARG A CA 1
ATOM 667 C C . ARG A 1 88 ? 7.544 -10.989 3.425 1.00 91.56 88 ARG A C 1
ATOM 669 O O . ARG A 1 88 ? 7.046 -11.766 4.231 1.00 91.56 88 ARG A O 1
ATOM 676 N N . LYS A 1 89 ? 6.797 -10.284 2.569 1.00 92.31 89 LYS A N 1
ATOM 677 C CA . LYS A 1 89 ? 5.348 -10.489 2.390 1.00 92.31 89 LYS A CA 1
ATOM 678 C C . LYS A 1 89 ? 5.060 -11.932 1.946 1.00 92.31 89 LYS A C 1
ATOM 680 O O . LYS A 1 89 ? 5.816 -12.418 1.098 1.00 92.31 89 LYS A O 1
ATOM 685 N N . PRO A 1 90 ? 3.979 -12.579 2.432 1.00 92.50 90 PRO A N 1
ATOM 686 C CA . PRO A 1 90 ? 3.008 -12.152 3.461 1.00 92.50 90 PRO A CA 1
ATOM 687 C C . PRO A 1 90 ? 3.398 -12.241 4.952 1.00 92.50 90 PRO A C 1
ATOM 689 O O . PRO A 1 90 ? 2.550 -11.996 5.807 1.00 92.50 90 PRO A O 1
ATOM 692 N N . TRP A 1 91 ? 4.621 -12.612 5.326 1.00 93.25 91 TRP A N 1
ATOM 693 C CA . TRP A 1 91 ? 4.995 -12.880 6.729 1.00 93.25 91 TRP A CA 1
ATOM 694 C C . TRP A 1 91 ? 5.307 -11.618 7.5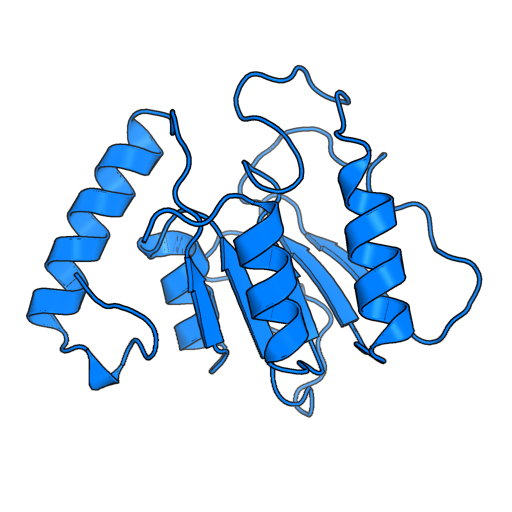45 1.00 93.25 91 TRP A C 1
ATOM 696 O O . TRP A 1 91 ? 5.510 -11.704 8.758 1.00 93.25 91 TRP A O 1
ATOM 706 N N . THR A 1 92 ? 5.329 -10.449 6.905 1.00 92.31 92 THR A N 1
ATOM 707 C CA . THR A 1 92 ? 5.479 -9.148 7.565 1.00 92.31 92 THR A CA 1
ATOM 708 C C . THR A 1 92 ? 4.395 -8.936 8.627 1.00 92.31 92 THR A C 1
ATOM 710 O O . THR A 1 92 ? 3.239 -9.313 8.443 1.00 92.31 92 THR A O 1
ATOM 713 N N . THR A 1 93 ? 4.759 -8.320 9.753 1.00 92.56 93 THR A N 1
ATOM 714 C CA . THR A 1 93 ? 3.855 -8.118 10.899 1.00 92.56 93 THR A CA 1
ATOM 715 C C . THR A 1 93 ? 3.497 -6.647 11.092 1.00 92.56 93 THR A C 1
ATOM 717 O O . THR A 1 93 ? 4.254 -5.771 10.675 1.00 92.56 93 THR A O 1
ATOM 720 N N . ARG A 1 94 ? 2.408 -6.361 11.823 1.00 92.75 94 ARG A N 1
ATOM 721 C CA . ARG A 1 94 ? 2.053 -4.994 12.262 1.00 92.75 94 ARG A CA 1
ATOM 722 C C . ARG A 1 94 ? 3.238 -4.256 12.889 1.00 92.75 94 ARG A C 1
ATOM 724 O O . ARG A 1 94 ? 3.518 -3.121 12.521 1.00 92.75 94 ARG A O 1
ATOM 731 N N . ARG A 1 95 ? 3.992 -4.931 13.765 1.00 92.19 95 ARG A N 1
ATOM 732 C CA . ARG A 1 95 ? 5.182 -4.366 14.418 1.00 92.19 95 ARG A CA 1
ATOM 733 C C . ARG A 1 95 ? 6.261 -3.980 13.408 1.00 92.19 95 ARG A C 1
ATOM 735 O O . ARG A 1 95 ? 6.820 -2.891 13.501 1.00 92.19 95 ARG A O 1
ATOM 742 N N . THR A 1 96 ? 6.535 -4.844 12.430 1.00 92.56 96 THR A N 1
ATOM 743 C CA . THR A 1 96 ? 7.487 -4.549 11.346 1.00 92.56 96 THR A CA 1
ATOM 744 C C . THR A 1 96 ? 7.041 -3.333 10.532 1.00 92.56 96 THR A C 1
ATOM 746 O O . THR A 1 96 ? 7.870 -2.513 10.152 1.00 92.56 96 THR A O 1
ATOM 749 N N . LEU A 1 97 ? 5.732 -3.184 10.329 1.00 92.81 97 LEU A N 1
ATOM 750 C CA . LEU A 1 97 ? 5.127 -2.047 9.636 1.00 92.81 97 LEU A CA 1
ATOM 751 C C . LEU A 1 97 ? 5.065 -0.772 10.499 1.00 92.81 97 LEU A C 1
ATOM 753 O O . LEU A 1 97 ? 4.835 0.305 9.968 1.00 92.81 97 LEU A O 1
ATOM 757 N N . GLY A 1 98 ? 5.339 -0.850 11.806 1.00 91.25 98 GLY A N 1
ATOM 758 C CA . GLY A 1 98 ? 5.224 0.289 12.731 1.00 91.25 98 GLY A CA 1
ATOM 759 C C . GLY A 1 98 ? 3.789 0.618 13.126 1.00 91.25 98 GLY A C 1
ATOM 760 O O . GLY A 1 98 ? 3.521 1.718 13.589 1.00 91.25 98 GLY A O 1
ATOM 761 N N . LEU A 1 99 ? 2.872 -0.327 12.937 1.00 91.00 99 LEU A N 1
ATOM 762 C CA . LEU A 1 99 ? 1.466 -0.168 13.273 1.00 91.00 99 LEU A CA 1
ATOM 763 C C . LEU A 1 99 ? 1.230 -0.589 14.722 1.00 91.00 99 LEU A C 1
ATOM 765 O O . LEU A 1 99 ? 1.744 -1.621 15.172 1.00 91.00 99 LEU A O 1
ATOM 769 N N . SER A 1 100 ? 0.422 0.186 15.443 1.00 86.38 100 SER A N 1
ATOM 770 C CA . SER A 1 100 ? -0.039 -0.197 16.775 1.00 86.38 100 SER A CA 1
ATOM 771 C C . SER A 1 100 ? -1.012 -1.380 16.689 1.00 86.38 100 SER A C 1
ATOM 773 O O . SER A 1 100 ? -1.630 -1.638 15.654 1.00 86.38 100 SER A O 1
ATOM 775 N N . ALA A 1 101 ? -1.169 -2.120 17.790 1.00 76.38 101 ALA A N 1
ATOM 776 C CA . ALA A 1 101 ? -2.163 -3.194 17.861 1.00 76.38 101 ALA A CA 1
ATOM 777 C C . ALA A 1 101 ? -3.602 -2.665 17.703 1.00 76.38 101 ALA A C 1
ATOM 779 O O . ALA A 1 101 ? -4.452 -3.369 17.170 1.00 76.38 101 ALA A O 1
ATOM 780 N N . ALA A 1 102 ? -3.837 -1.416 18.117 1.00 72.69 102 ALA A N 1
ATOM 781 C CA . ALA A 1 102 ? -5.105 -0.704 17.997 1.00 72.69 102 ALA A CA 1
ATOM 782 C C . ALA A 1 102 ? -5.275 0.032 16.655 1.00 72.69 102 ALA A C 1
ATOM 784 O O . ALA A 1 102 ? -6.211 0.815 16.508 1.00 72.69 102 ALA A O 1
ATOM 785 N N . ALA A 1 103 ? -4.371 -0.169 15.687 1.00 76.81 103 ALA A N 1
ATOM 786 C CA . ALA A 1 103 ? -4.535 0.391 14.352 1.00 76.81 103 ALA A CA 1
ATOM 787 C C . ALA A 1 103 ? -5.892 -0.054 13.784 1.00 76.81 103 ALA A C 1
ATOM 789 O O . ALA A 1 103 ? -6.185 -1.251 13.776 1.00 76.81 103 ALA A O 1
ATOM 790 N N . GLY A 1 104 ? -6.711 0.923 13.380 1.00 82.38 104 GLY A N 1
ATOM 791 C CA . GLY A 1 104 ? -8.098 0.726 12.956 1.00 82.38 104 GLY A CA 1
ATOM 792 C C . GLY A 1 104 ? -8.237 -0.011 11.621 1.00 82.38 104 GLY A C 1
ATOM 793 O O . GLY A 1 104 ? -7.454 -0.901 11.288 1.00 82.38 104 GLY A O 1
ATOM 794 N N . SER A 1 105 ? -9.250 0.358 10.835 1.00 93.25 105 SER A N 1
ATOM 795 C CA . SER A 1 105 ? -9.428 -0.192 9.488 1.00 93.25 105 SER A CA 1
ATOM 796 C C . SER A 1 105 ? -8.166 0.020 8.645 1.00 93.25 105 SER A C 1
ATOM 798 O O . SER A 1 105 ? -7.541 1.083 8.680 1.00 93.25 105 SER A O 1
ATOM 800 N N . GLY A 1 106 ? -7.783 -0.997 7.881 1.00 95.69 106 GLY A N 1
ATOM 801 C CA . GLY A 1 106 ? -6.625 -0.921 7.004 1.00 95.69 106 GLY A CA 1
ATOM 802 C C . GLY A 1 106 ? -6.927 -1.460 5.620 1.00 95.69 106 GLY A C 1
ATOM 803 O O . GLY A 1 106 ? -7.789 -2.326 5.447 1.00 95.69 106 GLY A O 1
ATOM 804 N N . VAL A 1 107 ? -6.201 -0.939 4.639 1.00 97.19 107 VAL A N 1
ATOM 805 C CA . VAL A 1 107 ? -6.250 -1.376 3.245 1.00 97.19 107 VAL A CA 1
ATOM 806 C C . VAL A 1 107 ? -4.836 -1.710 2.789 1.00 97.19 107 VAL A C 1
ATOM 808 O O . VAL A 1 107 ? -3.903 -0.960 3.062 1.00 97.19 107 VAL A O 1
ATOM 811 N N . VAL A 1 108 ? -4.681 -2.831 2.088 1.00 96.19 108 VAL A N 1
ATOM 812 C CA . VAL A 1 108 ? -3.462 -3.192 1.359 1.00 96.19 108 VAL A CA 1
ATOM 813 C C . VAL A 1 108 ? -3.757 -3.109 -0.131 1.00 96.19 108 VAL A C 1
ATOM 815 O O . VAL A 1 108 ? -4.662 -3.783 -0.619 1.00 96.19 108 VAL A O 1
ATOM 818 N N . CYS A 1 109 ? -2.982 -2.307 -0.848 1.00 95.00 109 CYS A N 1
ATOM 819 C CA . CYS A 1 109 ? -3.018 -2.189 -2.298 1.00 95.00 109 CYS A CA 1
ATOM 820 C C . CYS A 1 109 ? -1.779 -2.866 -2.883 1.00 95.00 109 CYS A C 1
ATOM 822 O O . CYS A 1 109 ? -0.662 -2.511 -2.511 1.00 95.00 109 CYS A O 1
ATOM 824 N N . GLY A 1 110 ? -1.955 -3.831 -3.782 1.00 92.81 110 GLY A N 1
ATOM 825 C CA . GLY A 1 110 ? -0.832 -4.538 -4.402 1.00 92.81 110 GLY A CA 1
ATOM 826 C C . GLY A 1 110 ? -1.259 -5.365 -5.604 1.00 92.81 110 GLY A C 1
ATOM 827 O O . GLY A 1 110 ? -2.454 -5.519 -5.862 1.00 92.81 110 GLY A O 1
ATOM 828 N N . ASP A 1 111 ? -0.295 -5.896 -6.349 1.00 89.38 111 ASP A N 1
ATOM 829 C CA . ASP A 1 111 ? -0.525 -6.570 -7.632 1.00 89.38 111 ASP A CA 1
ATOM 830 C C . ASP A 1 111 ? -0.447 -8.101 -7.566 1.00 89.38 111 ASP A C 1
ATOM 832 O O . ASP A 1 111 ? -0.937 -8.793 -8.471 1.00 89.38 111 ASP A O 1
ATOM 836 N N . VAL A 1 112 ? 0.117 -8.647 -6.486 1.00 88.44 112 VAL A N 1
ATOM 837 C CA . VAL A 1 112 ? 0.266 -10.089 -6.304 1.00 88.44 112 VAL A CA 1
ATOM 838 C C . VAL A 1 112 ? -0.567 -10.593 -5.133 1.00 88.44 112 VAL A C 1
ATOM 840 O O . VAL A 1 112 ? -0.286 -10.359 -3.959 1.00 88.44 112 VAL A O 1
ATOM 843 N N . SER A 1 113 ? -1.603 -11.379 -5.433 1.00 86.69 113 SER A N 1
ATOM 844 C CA . SER A 1 113 ? -2.547 -11.829 -4.401 1.00 86.69 113 SER A CA 1
ATOM 845 C C . SER A 1 113 ? -1.911 -12.784 -3.377 1.00 86.69 113 SER A C 1
ATOM 847 O O . SER A 1 113 ? -2.317 -12.803 -2.216 1.00 86.69 113 SER A O 1
ATOM 849 N N . LEU A 1 114 ? -0.885 -13.547 -3.776 1.00 86.75 114 LEU A N 1
ATOM 850 C CA . LEU A 1 114 ? -0.130 -14.423 -2.869 1.00 86.75 114 LEU A CA 1
ATOM 851 C C . LEU A 1 114 ? 0.806 -13.675 -1.921 1.00 86.75 114 LEU A C 1
ATOM 853 O O . LEU A 1 114 ? 1.208 -14.239 -0.908 1.00 86.75 114 LEU A O 1
ATOM 857 N N . THR A 1 115 ? 1.173 -12.434 -2.223 1.00 90.56 115 THR A N 1
ATOM 858 C CA . THR A 1 115 ? 1.997 -11.624 -1.327 1.00 90.56 115 THR A CA 1
ATOM 859 C C . THR A 1 115 ? 1.143 -10.639 -0.564 1.00 90.56 115 THR A C 1
ATOM 861 O O . THR A 1 115 ? 1.033 -10.723 0.657 1.00 90.56 115 THR A O 1
ATOM 864 N N . ASP A 1 116 ? 0.490 -9.750 -1.292 1.00 93.31 116 ASP A N 1
ATOM 865 C CA . ASP A 1 116 ? -0.217 -8.591 -0.764 1.00 93.31 116 ASP A CA 1
ATOM 866 C C . ASP A 1 116 ? -1.602 -8.971 -0.270 1.00 93.31 116 ASP A C 1
ATOM 868 O O . ASP A 1 116 ? -1.991 -8.589 0.831 1.00 93.31 116 ASP A O 1
ATOM 872 N N . GLY A 1 117 ? -2.305 -9.827 -1.014 1.00 91.12 117 GLY A N 1
ATOM 873 C CA . GLY A 1 117 ? -3.597 -10.361 -0.585 1.00 91.12 117 GLY A CA 1
ATOM 874 C C . GLY A 1 117 ? -3.483 -11.223 0.675 1.00 91.12 117 GLY A C 1
ATOM 875 O O . GLY A 1 117 ? -4.267 -11.064 1.614 1.00 91.12 117 GLY A O 1
ATOM 876 N N . LEU A 1 118 ? -2.471 -12.096 0.748 1.00 92.12 118 LEU A N 1
ATOM 877 C CA . LEU A 1 118 ? -2.197 -12.871 1.964 1.00 92.12 118 LEU A CA 1
ATOM 878 C C . LEU A 1 118 ? -1.735 -11.983 3.126 1.00 92.12 118 LEU A C 1
ATOM 880 O O . LEU A 1 118 ? -2.121 -12.244 4.266 1.00 92.12 118 LEU A O 1
ATOM 884 N N . LEU A 1 119 ? -0.953 -10.930 2.867 1.00 94.38 119 LEU A N 1
ATOM 885 C CA . LEU A 1 119 ? -0.593 -9.952 3.894 1.00 94.38 119 LEU A CA 1
ATOM 886 C C . LEU A 1 119 ? -1.847 -9.261 4.441 1.00 94.38 119 LEU A C 1
ATOM 888 O O . LEU A 1 119 ? -2.040 -9.239 5.654 1.00 94.38 119 LEU A O 1
ATOM 892 N N . ALA A 1 120 ? -2.718 -8.758 3.563 1.00 94.56 120 ALA A N 1
ATOM 893 C CA . ALA A 1 120 ? -3.975 -8.114 3.934 1.00 94.56 120 ALA A CA 1
ATOM 894 C C . ALA A 1 120 ? -4.825 -9.030 4.816 1.00 94.56 120 ALA A C 1
ATOM 896 O O . ALA A 1 120 ? -5.213 -8.649 5.916 1.00 94.56 120 ALA A O 1
ATOM 897 N N . THR A 1 121 ? -5.001 -10.280 4.385 1.00 91.38 121 THR A N 1
ATOM 898 C CA . THR A 1 121 ? -5.771 -11.297 5.111 1.00 91.38 121 THR A CA 1
ATOM 899 C C . THR A 1 121 ? -5.192 -11.554 6.501 1.00 91.38 121 THR A C 1
ATOM 901 O O . THR A 1 121 ? -5.915 -11.519 7.493 1.00 91.38 121 THR A O 1
ATOM 904 N N . ARG A 1 122 ? -3.869 -11.737 6.608 1.00 93.56 122 ARG A N 1
ATOM 905 C CA . ARG A 1 122 ? -3.187 -11.943 7.900 1.00 93.56 122 ARG A CA 1
ATOM 906 C C . ARG A 1 122 ? -3.289 -10.736 8.826 1.00 93.56 122 ARG A C 1
ATOM 908 O O . ARG A 1 122 ? -3.273 -10.897 10.045 1.00 93.56 122 ARG A O 1
ATOM 915 N N . LEU A 1 123 ? -3.351 -9.533 8.265 1.00 92.19 123 LEU A N 1
ATOM 916 C CA . LEU A 1 123 ? -3.551 -8.308 9.027 1.00 92.19 123 LEU A CA 1
ATOM 917 C C . LEU A 1 123 ? -5.036 -8.043 9.319 1.00 92.19 123 LEU A C 1
ATOM 919 O O . LEU A 1 123 ? -5.321 -7.208 10.168 1.00 92.19 123 LEU A O 1
ATOM 923 N N . GLY A 1 124 ? -5.982 -8.752 8.701 1.00 92.94 124 GLY A N 1
ATOM 924 C CA . GLY A 1 124 ? -7.409 -8.430 8.801 1.00 92.94 124 GLY A CA 1
ATOM 925 C C . GLY A 1 124 ? -7.765 -7.111 8.107 1.00 92.94 124 GLY A C 1
ATOM 926 O O . GLY A 1 124 ? -8.638 -6.384 8.570 1.00 92.94 124 GLY A O 1
ATOM 927 N N . PHE A 1 125 ? -7.040 -6.770 7.043 1.00 95.25 125 PHE A N 1
ATOM 928 C CA . PHE A 1 125 ? -7.227 -5.575 6.223 1.00 95.25 125 PHE A CA 1
ATOM 929 C C . PHE A 1 125 ? -7.908 -5.917 4.898 1.00 95.25 125 PHE A C 1
ATOM 931 O O . PHE A 1 125 ? -7.838 -7.051 4.420 1.00 95.25 125 PHE A O 1
ATOM 938 N N . THR A 1 126 ? -8.536 -4.919 4.281 1.00 95.38 126 THR A N 1
ATOM 939 C CA . THR A 1 126 ? -9.124 -5.059 2.946 1.00 95.38 126 THR A CA 1
ATOM 940 C C . THR A 1 126 ? -8.020 -5.099 1.896 1.00 95.38 126 THR A C 1
ATOM 942 O O . THR A 1 126 ? -7.092 -4.294 1.942 1.00 95.38 126 THR A O 1
ATOM 945 N N . PHE A 1 127 ? -8.119 -6.013 0.931 1.00 94.19 127 PHE A N 1
ATOM 946 C CA . PHE A 1 127 ? -7.192 -6.073 -0.197 1.00 94.19 127 PHE A CA 1
ATOM 947 C C . PHE A 1 127 ? -7.796 -5.404 -1.433 1.00 94.19 127 PHE A C 1
ATOM 949 O O . PHE A 1 127 ? -8.880 -5.783 -1.875 1.00 94.19 127 PHE A O 1
ATOM 956 N N . VAL A 1 128 ? -7.070 -4.450 -2.011 1.00 93.75 128 VAL A N 1
ATOM 957 C CA . VAL A 1 128 ? -7.362 -3.871 -3.324 1.00 93.75 128 VAL A CA 1
ATOM 958 C C . VAL A 1 128 ? -6.311 -4.382 -4.302 1.00 93.75 128 VAL A C 1
ATOM 960 O O . VAL A 1 128 ? -5.118 -4.113 -4.157 1.00 93.75 128 VAL A O 1
ATOM 963 N N . HIS A 1 129 ? -6.762 -5.166 -5.280 1.00 90.38 129 HIS A N 1
ATOM 964 C CA . HIS A 1 129 ? -5.883 -5.780 -6.269 1.00 90.38 129 HIS A CA 1
ATOM 965 C C . HIS A 1 129 ? -5.666 -4.847 -7.455 1.00 90.38 129 HIS A C 1
ATOM 967 O O . HIS A 1 129 ? -6.629 -4.425 -8.093 1.00 90.38 129 HIS A O 1
ATOM 973 N N . VAL A 1 130 ? -4.404 -4.589 -7.785 1.00 86.62 130 VAL A N 1
ATOM 974 C CA . VAL A 1 130 ? -4.021 -3.870 -9.002 1.00 86.62 130 VAL A CA 1
ATOM 975 C C . VAL A 1 130 ? -3.576 -4.866 -10.055 1.00 86.62 130 VAL A C 1
ATOM 977 O O . VAL A 1 130 ? -2.726 -5.719 -9.813 1.00 86.62 130 VAL A O 1
ATOM 980 N N . GLN A 1 131 ? -4.139 -4.767 -11.252 1.00 79.81 131 GLN A N 1
ATOM 981 C CA . GLN A 1 131 ? -3.665 -5.567 -12.373 1.00 79.81 131 GLN A CA 1
ATOM 982 C C . GLN A 1 131 ? -2.548 -4.812 -13.086 1.00 79.81 131 GLN A C 1
ATOM 984 O O . GLN A 1 131 ? -2.802 -3.827 -13.771 1.00 79.81 131 GLN A O 1
ATOM 989 N N . ALA A 1 132 ? -1.313 -5.286 -12.928 1.00 72.00 132 ALA A N 1
ATOM 990 C CA . ALA A 1 132 ? -0.197 -4.831 -13.747 1.00 72.00 132 ALA A CA 1
ATOM 991 C C . ALA A 1 132 ? -0.442 -5.202 -15.221 1.00 72.00 132 ALA A C 1
ATOM 993 O O . ALA A 1 132 ? -0.873 -6.323 -15.505 1.00 72.00 132 ALA A O 1
ATOM 994 N N . GLU A 1 133 ? -0.139 -4.294 -16.151 1.00 70.25 133 GLU A N 1
ATOM 995 C CA . GLU A 1 133 ? -0.268 -4.565 -17.591 1.00 70.25 133 GLU A CA 1
ATOM 996 C C . GLU A 1 133 ? 0.784 -5.568 -18.079 1.00 70.25 133 GLU A C 1
ATOM 998 O O . GLU A 1 133 ? 0.454 -6.485 -18.832 1.00 70.25 133 GLU A O 1
ATOM 1003 N N . ASP A 1 134 ? 2.020 -5.461 -17.580 1.00 73.44 134 ASP A N 1
ATOM 1004 C CA . ASP A 1 134 ? 3.103 -6.399 -17.889 1.00 73.44 134 ASP A CA 1
ATOM 1005 C C . ASP A 1 134 ? 3.891 -6.820 -16.632 1.00 73.44 134 ASP A C 1
ATOM 1007 O O . ASP A 1 134 ? 4.999 -6.345 -16.372 1.00 73.44 134 ASP A O 1
ATOM 1011 N N . PRO A 1 135 ? 3.317 -7.694 -15.787 1.00 76.25 135 PRO A N 1
ATOM 1012 C CA . PRO A 1 135 ? 4.008 -8.179 -14.603 1.00 76.25 135 PRO A CA 1
ATOM 1013 C C . PRO A 1 135 ? 5.143 -9.140 -14.990 1.00 76.25 135 PRO A C 1
ATOM 1015 O O . PRO A 1 135 ? 4.991 -9.927 -15.935 1.00 76.25 135 PRO A O 1
ATOM 1018 N N . PRO A 1 136 ? 6.243 -9.187 -14.218 1.00 77.69 136 PRO A N 1
ATOM 1019 C CA . PRO A 1 136 ? 7.334 -10.122 -14.469 1.00 77.69 136 PRO A CA 1
ATOM 1020 C C . PRO A 1 136 ? 6.862 -11.590 -14.380 1.00 77.69 136 PRO A C 1
ATOM 1022 O O . PRO A 1 136 ? 5.882 -11.894 -13.688 1.00 77.69 136 PRO A O 1
ATOM 1025 N N . PRO A 1 137 ? 7.557 -12.549 -15.028 1.00 79.94 137 PRO A N 1
ATOM 1026 C CA . PRO A 1 137 ? 7.108 -13.944 -15.117 1.00 79.94 137 PRO A CA 1
ATOM 1027 C C . PRO A 1 137 ? 6.790 -14.602 -13.768 1.00 79.94 137 PRO A C 1
ATOM 1029 O O . PRO A 1 137 ? 5.801 -15.328 -13.646 1.00 79.94 137 PRO A O 1
ATOM 1032 N N . LEU A 1 138 ? 7.588 -14.314 -12.735 1.00 76.88 138 LEU A N 1
ATOM 1033 C CA . LEU A 1 138 ? 7.359 -14.839 -11.389 1.00 76.88 138 LEU A CA 1
ATOM 1034 C C . LEU A 1 138 ? 6.052 -14.308 -10.779 1.00 76.88 138 LEU A C 1
ATOM 1036 O O . LEU A 1 138 ? 5.287 -15.091 -10.218 1.00 76.88 138 LEU A O 1
ATOM 1040 N N . ALA A 1 139 ? 5.754 -13.018 -10.952 1.00 70.56 139 ALA A N 1
ATOM 1041 C CA . ALA A 1 139 ? 4.499 -12.418 -10.501 1.00 70.56 139 ALA A CA 1
ATOM 1042 C C . ALA A 1 139 ? 3.294 -13.008 -11.255 1.00 70.56 139 ALA A C 1
ATOM 1044 O O . ALA A 1 139 ? 2.266 -13.316 -10.648 1.00 70.56 139 ALA A O 1
ATOM 1045 N N . ARG A 1 140 ? 3.427 -13.286 -12.564 1.00 75.44 140 ARG A N 1
ATOM 1046 C CA . ARG A 1 140 ? 2.389 -13.998 -13.341 1.00 75.44 140 ARG A CA 1
ATOM 1047 C C . ARG A 1 140 ? 2.099 -15.383 -12.767 1.00 75.44 140 ARG A C 1
ATOM 1049 O O . ARG A 1 140 ? 0.930 -15.751 -12.628 1.00 75.44 140 ARG A O 1
ATOM 1056 N N . LEU A 1 141 ? 3.144 -16.149 -12.442 1.00 77.00 141 LEU A N 1
ATOM 1057 C CA . LEU A 1 141 ? 3.009 -17.482 -11.853 1.00 77.00 141 LEU A CA 1
ATOM 1058 C C . LEU A 1 141 ? 2.337 -17.408 -10.480 1.00 77.00 141 LEU A C 1
ATOM 1060 O O . LEU A 1 141 ? 1.365 -18.119 -10.235 1.00 77.00 141 LEU A O 1
ATOM 1064 N N . GLN A 1 142 ? 2.794 -16.498 -9.621 1.00 77.00 142 GLN A N 1
ATOM 1065 C CA . GLN A 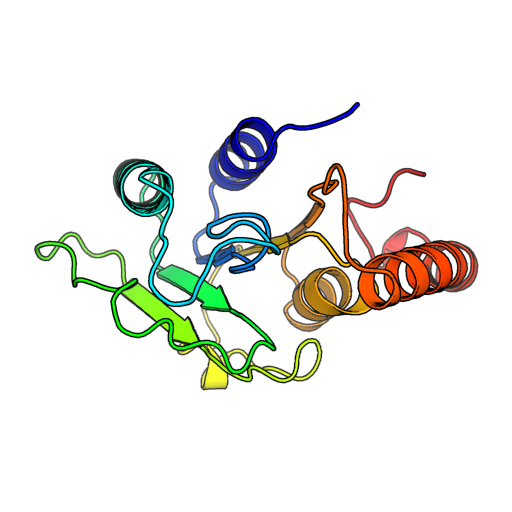1 142 ? 2.205 -16.278 -8.301 1.00 77.00 142 GLN A CA 1
ATOM 1066 C C . GLN A 1 142 ? 0.726 -15.890 -8.399 1.00 77.00 142 GLN A C 1
ATOM 1068 O O . GLN A 1 142 ? -0.096 -16.435 -7.669 1.00 77.00 142 GLN A O 1
ATOM 1073 N N . ASN A 1 143 ? 0.348 -15.046 -9.359 1.00 72.50 143 ASN A N 1
ATOM 1074 C CA . ASN A 1 143 ? -1.050 -14.682 -9.593 1.00 72.50 143 ASN A CA 1
ATOM 1075 C C . ASN A 1 143 ? -1.909 -15.834 -10.130 1.00 72.50 143 ASN A C 1
ATOM 1077 O O . ASN A 1 143 ? -3.116 -15.868 -9.889 1.00 72.50 143 ASN A O 1
ATOM 1081 N N . ARG A 1 144 ? -1.331 -16.791 -10.862 1.00 75.75 144 ARG A N 1
ATOM 1082 C CA . ARG A 1 144 ? -2.044 -18.016 -11.263 1.00 75.75 144 ARG A CA 1
ATOM 1083 C C . ARG A 1 144 ? -2.239 -18.952 -10.072 1.00 75.75 144 ARG A C 1
ATOM 1085 O O . ARG A 1 144 ? -3.362 -19.376 -9.824 1.00 75.75 144 ARG A O 1
ATOM 1092 N N . CYS A 1 145 ? -1.182 -19.207 -9.304 1.00 77.62 145 CYS A N 1
ATOM 1093 C CA . CYS A 1 145 ? -1.249 -20.046 -8.107 1.00 77.62 145 CYS A CA 1
ATOM 1094 C C . CYS A 1 145 ? -2.189 -19.455 -7.047 1.00 77.62 145 CYS A C 1
ATOM 1096 O O . CYS A 1 145 ? -2.978 -20.183 -6.454 1.00 77.62 145 CYS A O 1
ATOM 1098 N N . GLY A 1 146 ? -2.157 -18.132 -6.859 1.00 66.31 146 GLY A N 1
ATOM 1099 C CA . GLY A 1 146 ? -3.092 -17.411 -6.002 1.00 66.31 146 GLY A CA 1
ATOM 1100 C C . GLY A 1 146 ? -4.527 -17.673 -6.421 1.00 66.31 146 GLY A C 1
ATOM 1101 O O . GLY A 1 146 ? -5.296 -18.206 -5.627 1.00 66.31 146 GLY A O 1
ATOM 1102 N N . ARG A 1 147 ? -4.869 -17.393 -7.683 1.00 68.56 147 ARG A N 1
ATOM 1103 C CA . ARG A 1 147 ? -6.223 -17.624 -8.211 1.00 68.56 147 ARG A CA 1
ATOM 1104 C C . ARG A 1 147 ? -6.746 -19.031 -7.924 1.00 68.56 147 ARG A C 1
ATOM 1106 O O . ARG A 1 147 ? -7.877 -19.170 -7.474 1.00 68.56 147 ARG A O 1
ATOM 1113 N N . LEU A 1 148 ? -5.910 -20.050 -8.106 1.00 74.06 148 LEU A N 1
ATOM 1114 C CA . LEU A 1 148 ? -6.271 -21.432 -7.786 1.00 74.06 148 LEU A CA 1
ATOM 1115 C C . LEU A 1 148 ? -6.498 -21.647 -6.282 1.00 74.06 148 LEU A C 1
ATOM 1117 O O . LEU A 1 148 ? -7.452 -22.313 -5.896 1.00 74.06 148 LEU A O 1
ATOM 1121 N N . LEU A 1 149 ? -5.671 -21.052 -5.422 1.00 66.81 149 LEU A N 1
ATOM 1122 C CA . LEU A 1 149 ? -5.793 -21.210 -3.974 1.00 66.81 149 LEU A CA 1
ATOM 1123 C C . LEU A 1 149 ? -7.075 -20.604 -3.395 1.00 66.81 149 LEU A C 1
ATOM 1125 O O . LEU A 1 149 ? -7.679 -21.248 -2.542 1.00 66.81 149 LEU A O 1
ATOM 1129 N N . ALA A 1 150 ? -7.560 -19.439 -3.843 1.00 63.94 150 ALA A N 1
ATOM 1130 C CA . ALA A 1 150 ? -8.840 -18.958 -3.297 1.00 63.94 150 ALA A CA 1
ATOM 1131 C C . ALA A 1 150 ? -10.064 -19.684 -3.855 1.00 63.94 150 ALA A C 1
ATOM 1133 O O . ALA A 1 150 ? -11.107 -19.660 -3.203 1.00 63.94 150 ALA A O 1
ATOM 1134 N N . LEU A 1 151 ? -9.954 -20.357 -5.007 1.00 64.69 151 LEU A N 1
ATOM 1135 C CA . LEU A 1 151 ? -10.995 -21.297 -5.429 1.00 64.69 151 LEU A CA 1
ATOM 1136 C C . LEU A 1 151 ? -11.105 -22.467 -4.439 1.00 64.69 151 LEU A C 1
ATOM 1138 O O . LEU A 1 151 ? -12.206 -22.939 -4.181 1.00 64.69 151 LEU A O 1
ATOM 1142 N N . VAL A 1 152 ? -9.983 -22.891 -3.847 1.00 61.03 152 VAL A N 1
ATOM 1143 C CA . VAL A 1 152 ? -9.929 -24.009 -2.891 1.00 61.03 152 VAL A CA 1
ATOM 1144 C C . VAL A 1 152 ? -10.280 -23.579 -1.461 1.00 61.03 152 VAL A C 1
ATOM 1146 O O . VAL A 1 152 ? -10.989 -24.296 -0.763 1.00 61.03 152 VAL A O 1
ATOM 1149 N N . VAL A 1 153 ? -9.809 -22.414 -1.008 1.00 58.66 153 VAL A N 1
ATOM 1150 C CA . VAL A 1 153 ? -9.982 -21.945 0.386 1.00 58.66 153 VAL A CA 1
ATOM 1151 C C . VAL A 1 153 ? -11.324 -21.219 0.596 1.00 58.66 153 VAL A C 1
ATOM 1153 O O . VAL A 1 153 ? -11.770 -21.020 1.725 1.00 58.66 153 VAL A O 1
ATOM 1156 N N . GLY A 1 154 ? -12.021 -20.879 -0.491 1.00 49.16 154 GLY A N 1
ATOM 1157 C CA . GLY A 1 154 ? -13.309 -20.199 -0.461 1.00 49.16 154 GLY A CA 1
ATOM 1158 C C . GLY A 1 154 ? -13.170 -18.685 -0.278 1.00 49.16 154 GLY A C 1
ATOM 1159 O O . GLY A 1 154 ? -12.436 -18.176 0.571 1.00 49.16 154 GLY A O 1
ATOM 1160 N N . SER A 1 155 ? -13.952 -17.939 -1.056 1.00 51.47 155 SER A N 1
ATOM 1161 C CA . SER A 1 155 ? -13.970 -16.469 -1.136 1.00 51.47 155 SER A CA 1
ATOM 1162 C C . SER A 1 155 ? -14.316 -15.743 0.175 1.00 51.47 155 SER A C 1
ATOM 1164 O O . SER A 1 155 ? -14.178 -14.525 0.256 1.00 51.47 155 SER A O 1
ATOM 1166 N N . ARG A 1 156 ? -14.718 -16.464 1.231 1.00 43.94 156 ARG A N 1
ATOM 1167 C CA . ARG A 1 156 ? -15.024 -15.887 2.552 1.00 43.94 156 ARG A CA 1
ATOM 1168 C C . ARG A 1 156 ? -13.788 -15.448 3.341 1.00 43.94 156 ARG A C 1
ATOM 1170 O O . ARG A 1 156 ? -13.920 -14.564 4.178 1.00 43.94 156 ARG A O 1
ATOM 1177 N N . GLN A 1 157 ? -12.609 -16.018 3.075 1.00 44.00 157 GLN A N 1
ATOM 1178 C CA . GLN A 1 157 ? -11.353 -15.573 3.703 1.00 44.00 157 GLN A CA 1
ATOM 1179 C C . GLN A 1 157 ? -10.637 -14.467 2.907 1.00 44.00 157 GLN A C 1
ATOM 1181 O O . GLN A 1 157 ? -9.655 -13.915 3.389 1.00 44.00 157 GLN A O 1
ATOM 1186 N N . PHE A 1 158 ? -11.152 -14.107 1.723 1.00 48.16 158 PHE A N 1
ATOM 1187 C CA . PHE A 1 158 ? -10.585 -13.096 0.825 1.00 48.16 158 PHE A CA 1
ATOM 1188 C C . PHE A 1 158 ? -11.670 -12.113 0.343 1.00 48.16 158 PHE A C 1
ATOM 1190 O O . PHE A 1 158 ? -12.076 -12.160 -0.825 1.00 48.16 158 PHE A O 1
ATOM 1197 N N . PRO A 1 159 ? -12.176 -11.219 1.214 1.00 40.44 159 PRO A N 1
ATOM 1198 C CA . PRO A 1 159 ? -13.184 -10.246 0.816 1.00 40.44 159 PRO A CA 1
ATOM 1199 C C . PRO A 1 159 ? -12.555 -9.248 -0.167 1.00 40.44 159 PRO A C 1
ATOM 1201 O O . PRO A 1 159 ? -11.721 -8.431 0.211 1.00 40.44 159 PRO A O 1
ATOM 1204 N N . GLY A 1 160 ? -12.912 -9.372 -1.449 1.00 42.72 160 GLY A N 1
ATOM 1205 C CA . GLY A 1 160 ? -12.369 -8.575 -2.560 1.00 42.72 160 GLY A CA 1
ATOM 1206 C C . GLY A 1 160 ? -11.996 -9.395 -3.801 1.00 42.72 160 GLY A C 1
ATOM 1207 O O . GLY A 1 160 ? -11.870 -8.839 -4.888 1.00 42.72 160 GLY A O 1
ATOM 1208 N N . TRP A 1 161 ? -11.881 -10.721 -3.681 1.00 45.19 161 TRP A N 1
ATOM 1209 C CA . TRP A 1 161 ? -11.629 -11.598 -4.827 1.00 45.19 161 TRP A CA 1
ATOM 1210 C C . TRP A 1 161 ? -12.919 -11.883 -5.597 1.00 45.19 161 TRP A C 1
ATOM 1212 O O . TRP A 1 161 ? -13.733 -12.712 -5.187 1.00 45.19 161 TRP A O 1
ATOM 1222 N N . ARG A 1 162 ? -13.104 -11.217 -6.738 1.00 40.44 162 ARG A N 1
ATOM 1223 C CA . ARG A 1 162 ? -14.032 -11.667 -7.784 1.00 40.44 162 ARG A CA 1
ATOM 1224 C C . ARG A 1 162 ? -13.202 -12.090 -8.993 1.00 40.44 162 ARG A C 1
ATOM 1226 O O . ARG A 1 162 ? -12.379 -11.306 -9.462 1.00 40.44 162 ARG A O 1
ATOM 1233 N N . GLY A 1 163 ? -13.364 -13.356 -9.383 1.00 43.94 163 GLY A N 1
ATOM 1234 C CA . GLY A 1 163 ? -12.735 -13.951 -10.566 1.00 43.94 163 GLY A CA 1
ATOM 1235 C C . GLY A 1 163 ? -13.213 -13.323 -11.863 1.00 43.94 163 GLY A C 1
ATOM 1236 O O . GLY A 1 163 ? -14.317 -12.731 -11.858 1.00 43.94 163 GLY A O 1
#

Foldseek 3Di:
DAADLVNLLVVQVVVLFLEEEEECPPNFPDPPDAAPDTDPCLVVSVVSCLVSNRQEYEYEYLDPGPPVVSDDDDDDSNYHYYYHYNQPFLVHDCVSRVHDPPRTAYEFEEAACRGRVSNCLVVVHAYRHHHDPDDPPVSVVRNVVNVVVCVVVDCPSRVPDDD

Organism: NCBI:txid236067

pLDDT: mean 80.74, st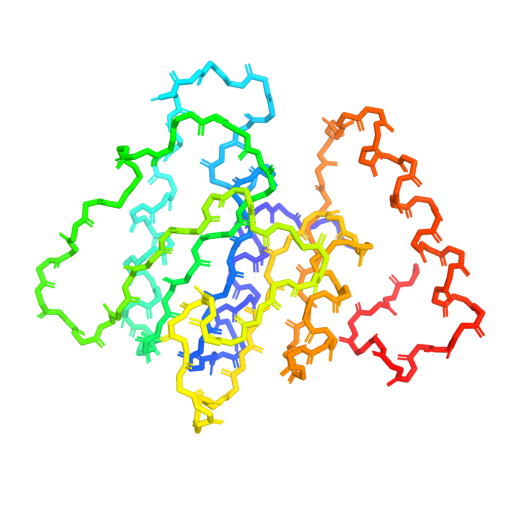d 14.76, range [35.44, 97.19]

Sequence (163 aa):
MRSSTEDAISTCLGLRPAVLILDAEPLLIDWSAPDGAWNSRWHEVLSRAVDQGVGAVVVVTNSRRDLSGLIQPLPDRGTSVRLVRRARKPWTTRRTLGLSAAAGSGVVCGDVSLTDGLLATRLGFTFVHVQAEDPPPLARLQNRCGRLLALVVGSRQFPGWRG